Protein AF-A0A126RQ82-F1 (afdb_monomer)

Structure (mmCIF, N/CA/C/O backbone):
data_AF-A0A126RQ82-F1
#
_entry.id   AF-A0A126RQ82-F1
#
loop_
_atom_site.group_PDB
_atom_site.id
_atom_site.type_symbol
_atom_site.label_atom_id
_atom_site.label_alt_id
_atom_site.label_comp_id
_atom_site.label_asym_id
_atom_site.label_entity_id
_atom_site.label_seq_id
_atom_site.pdbx_PDB_ins_code
_atom_site.Cartn_x
_atom_site.Cartn_y
_atom_site.Cartn_z
_atom_site.occupancy
_atom_site.B_iso_or_equiv
_atom_site.auth_seq_id
_atom_site.auth_comp_id
_atom_site.auth_asym_id
_atom_site.auth_atom_id
_atom_site.pdbx_PDB_model_num
ATOM 1 N N . MET A 1 1 ? -5.474 -47.516 30.132 1.00 38.44 1 MET A N 1
ATOM 2 C CA . MET A 1 1 ? -6.119 -46.914 28.945 1.00 38.44 1 MET A CA 1
ATOM 3 C C . MET A 1 1 ? -6.425 -45.468 29.312 1.00 38.44 1 MET A C 1
ATOM 5 O O . MET A 1 1 ? -7.430 -45.207 29.955 1.00 38.44 1 MET A O 1
ATOM 9 N N . THR A 1 2 ? -5.480 -44.558 29.083 1.00 38.69 2 THR A N 1
ATOM 10 C CA . THR A 1 2 ? -5.527 -43.199 29.650 1.00 38.69 2 THR A CA 1
ATOM 11 C C . THR A 1 2 ? -5.882 -42.223 28.537 1.00 38.69 2 THR A C 1
ATOM 13 O O . THR A 1 2 ? -5.150 -42.109 27.557 1.00 38.69 2 THR A O 1
ATOM 16 N N . MET A 1 3 ? -7.046 -41.585 28.661 1.00 35.06 3 MET A N 1
ATOM 17 C CA . MET A 1 3 ? -7.574 -40.617 27.702 1.00 35.06 3 MET A CA 1
ATOM 18 C C . MET A 1 3 ? -6.681 -39.374 27.652 1.00 35.06 3 MET A C 1
ATOM 20 O O . MET A 1 3 ? -6.466 -38.711 28.665 1.00 35.06 3 MET A O 1
ATOM 24 N N . GLN A 1 4 ? -6.164 -39.060 26.465 1.00 42.53 4 GLN A N 1
ATOM 25 C CA . GLN A 1 4 ? -5.379 -37.858 26.211 1.00 42.53 4 GLN A CA 1
ATOM 26 C C . GLN A 1 4 ? -6.341 -36.681 26.015 1.00 42.53 4 GLN A C 1
ATOM 28 O O . GLN A 1 4 ? -7.137 -36.643 25.077 1.00 42.53 4 GLN A O 1
ATOM 33 N N . THR A 1 5 ? -6.310 -35.741 26.954 1.00 47.72 5 THR A N 1
ATOM 34 C CA . THR A 1 5 ? -7.157 -34.550 26.968 1.00 47.72 5 THR A CA 1
ATOM 35 C C . THR A 1 5 ? -6.834 -33.634 25.791 1.00 47.72 5 THR A C 1
ATOM 37 O O . THR A 1 5 ? -5.698 -33.190 25.627 1.00 47.72 5 THR A O 1
ATOM 40 N N . ASN A 1 6 ? -7.866 -33.329 25.005 1.00 42.34 6 ASN A N 1
ATOM 41 C CA . ASN A 1 6 ? -7.864 -32.365 23.912 1.00 42.34 6 ASN A CA 1
ATOM 42 C C . ASN A 1 6 ? -7.488 -30.967 24.439 1.00 42.34 6 ASN A C 1
ATOM 44 O O . ASN A 1 6 ? -8.290 -30.291 25.090 1.00 42.34 6 ASN A O 1
ATOM 48 N N . ALA A 1 7 ? -6.245 -30.549 24.195 1.00 48.56 7 ALA A N 1
ATOM 49 C CA . ALA A 1 7 ? -5.774 -29.217 24.530 1.00 48.56 7 ALA A CA 1
ATOM 50 C C . ALA A 1 7 ? -6.430 -28.204 23.582 1.00 48.56 7 ALA A C 1
ATOM 52 O O . ALA A 1 7 ? -6.081 -28.098 22.406 1.00 48.56 7 ALA A O 1
ATOM 53 N N . LYS A 1 8 ? -7.391 -27.454 24.130 1.00 43.62 8 LYS A N 1
ATOM 54 C CA . LYS A 1 8 ? -7.964 -26.235 23.554 1.00 43.62 8 LYS A CA 1
ATOM 55 C C . LYS A 1 8 ? -6.833 -25.387 22.957 1.00 43.62 8 LYS A C 1
ATOM 57 O O . LYS A 1 8 ? -6.039 -24.813 23.701 1.00 43.62 8 LYS A O 1
ATOM 62 N N . ARG A 1 9 ? -6.760 -25.292 21.625 1.00 39.59 9 ARG A N 1
ATOM 63 C CA . ARG A 1 9 ? -5.926 -24.298 20.934 1.00 39.59 9 ARG A CA 1
ATOM 64 C C . ARG A 1 9 ? -6.518 -22.920 21.226 1.00 39.59 9 ARG A C 1
ATOM 66 O O . ARG A 1 9 ? -7.363 -22.423 20.494 1.00 39.59 9 ARG A O 1
ATOM 73 N N . SER A 1 10 ? -6.130 -22.356 22.364 1.00 40.56 10 SER A N 1
ATOM 74 C CA . SER A 1 10 ? -6.463 -20.992 22.752 1.00 40.56 10 SER A CA 1
ATOM 75 C C . SER A 1 10 ? -5.675 -20.038 21.856 1.00 40.56 10 SER A C 1
ATOM 77 O O . SER A 1 10 ? -4.445 -20.064 21.848 1.00 40.56 10 SER A O 1
ATOM 79 N N . ALA A 1 11 ?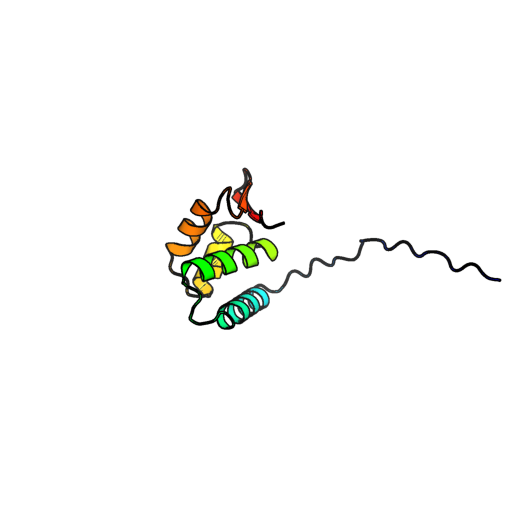 -6.381 -19.206 21.093 1.00 46.09 11 ALA A N 1
ATOM 80 C CA . ALA A 1 11 ? -5.836 -18.182 20.200 1.00 46.09 11 ALA A CA 1
ATOM 81 C C . ALA A 1 11 ? -5.244 -16.975 20.968 1.00 46.09 11 ALA A C 1
ATOM 83 O O . ALA A 1 11 ? -5.421 -15.826 20.577 1.00 46.09 11 ALA A O 1
ATOM 84 N N . ALA A 1 12 ? -4.560 -17.218 22.089 1.00 37.84 12 ALA A N 1
ATOM 85 C CA . ALA A 1 12 ? -4.129 -16.195 23.043 1.00 37.84 12 ALA A CA 1
ATOM 86 C C . ALA A 1 12 ? -2.622 -15.883 22.976 1.00 37.84 12 ALA A C 1
ATOM 88 O O . ALA A 1 12 ? -2.014 -15.490 23.968 1.00 37.84 12 ALA A O 1
ATOM 89 N N . SER A 1 13 ? -1.968 -16.076 21.827 1.00 41.12 13 SER A N 1
ATOM 90 C CA . SER A 1 13 ? -0.533 -15.768 21.689 1.00 41.12 13 SER A CA 1
ATOM 91 C C . SER A 1 13 ? -0.148 -15.174 20.339 1.00 41.12 13 SER A C 1
ATOM 93 O O . SER A 1 13 ? 0.991 -15.325 19.901 1.00 41.12 13 SER A O 1
ATOM 95 N N . ILE A 1 14 ? -1.050 -14.426 19.698 1.00 44.62 14 ILE A N 1
ATOM 96 C CA . ILE A 1 14 ? -0.615 -13.459 18.686 1.00 44.62 14 ILE A CA 1
ATOM 97 C C . ILE A 1 14 ? 0.036 -12.311 19.460 1.00 44.62 14 ILE A C 1
ATOM 99 O O . ILE A 1 14 ? -0.597 -11.320 19.816 1.00 44.62 14 ILE A O 1
ATOM 103 N N . LYS A 1 15 ? 1.324 -12.473 19.787 1.00 43.31 15 LYS A N 1
ATOM 104 C CA . LYS A 1 15 ? 2.182 -11.320 20.041 1.00 43.31 15 LYS A CA 1
ATOM 105 C C . LYS A 1 15 ? 2.076 -10.490 18.773 1.00 43.31 15 LYS A C 1
ATOM 107 O O . LYS A 1 15 ? 2.557 -10.918 17.728 1.00 43.31 15 LYS A O 1
ATOM 112 N N . ILE A 1 16 ? 1.414 -9.341 18.847 1.00 47.94 16 ILE A N 1
ATOM 113 C CA . ILE A 1 16 ? 1.544 -8.31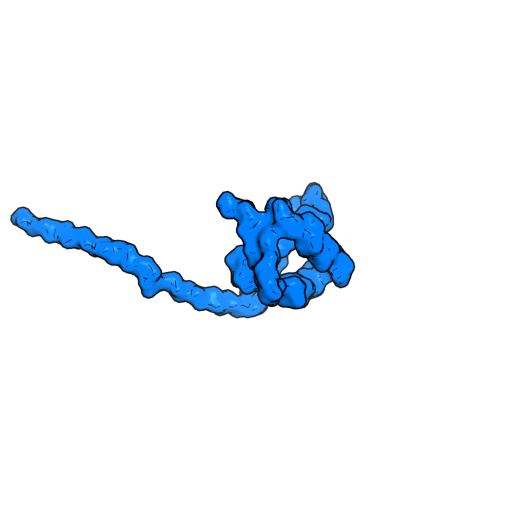5 17.820 1.00 47.94 16 ILE A CA 1
ATOM 114 C C . ILE A 1 16 ? 3.006 -7.890 17.918 1.00 47.94 16 ILE A C 1
ATOM 116 O O . ILE A 1 16 ? 3.367 -7.055 18.747 1.00 47.94 16 ILE A O 1
ATOM 120 N N . ILE A 1 17 ? 3.875 -8.571 17.172 1.00 50.06 17 ILE A N 1
ATOM 121 C CA . ILE A 1 17 ? 5.265 -8.176 17.023 1.00 50.06 17 ILE A CA 1
ATOM 122 C C . ILE A 1 17 ? 5.158 -6.832 16.317 1.00 50.06 17 ILE A C 1
ATOM 124 O O . ILE A 1 17 ? 4.898 -6.782 15.118 1.00 50.06 17 ILE A O 1
ATOM 128 N N . LYS A 1 18 ? 5.250 -5.732 17.070 1.00 53.78 18 LYS A N 1
ATOM 129 C CA . LYS A 1 1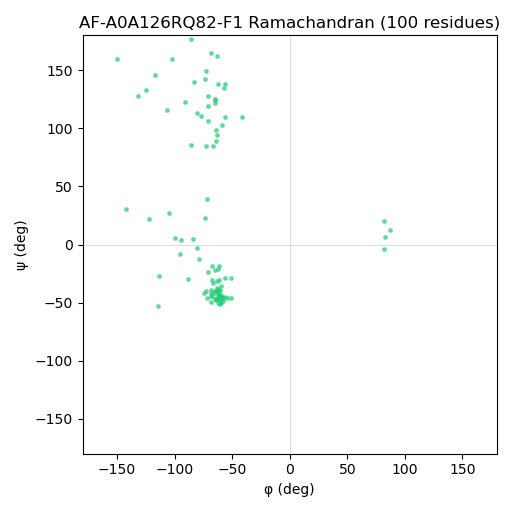8 ? 5.459 -4.420 16.468 1.00 53.78 18 LYS A CA 1
ATOM 130 C C . LYS A 1 18 ? 6.817 -4.521 15.790 1.00 53.78 18 LYS A C 1
ATOM 132 O O . LYS A 1 18 ? 7.839 -4.430 16.464 1.00 53.78 18 LYS A O 1
ATOM 137 N N . ARG A 1 19 ? 6.811 -4.849 14.496 1.00 63.00 19 ARG A N 1
ATOM 138 C CA . ARG A 1 19 ? 8.020 -4.916 13.683 1.00 63.00 19 ARG A CA 1
ATOM 139 C C . ARG A 1 19 ? 8.678 -3.540 13.776 1.00 63.00 19 ARG A C 1
ATOM 141 O O . ARG A 1 19 ? 7.971 -2.528 13.714 1.00 63.00 19 ARG A O 1
ATOM 148 N N . ASP A 1 20 ? 9.989 -3.499 13.994 1.00 73.06 20 ASP A N 1
ATOM 149 C CA . ASP A 1 20 ? 10.692 -2.224 14.041 1.00 73.06 20 ASP A CA 1
ATOM 150 C C . ASP A 1 20 ? 10.440 -1.465 12.718 1.00 73.06 20 ASP A C 1
ATOM 152 O O . ASP A 1 20 ? 10.415 -2.086 11.650 1.00 73.06 20 ASP A O 1
ATOM 156 N N . PRO A 1 21 ? 10.200 -0.14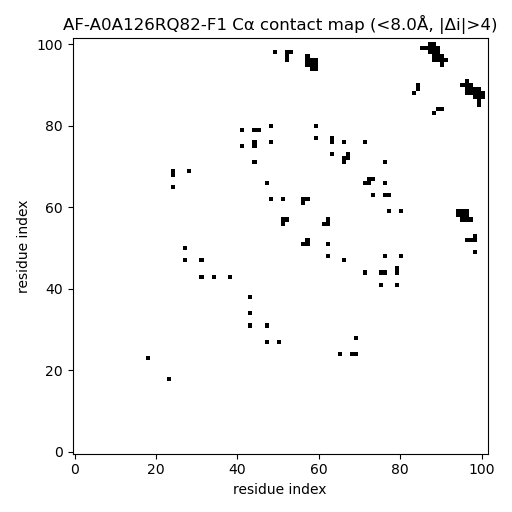2 12.731 1.00 68.88 21 PRO A N 1
ATOM 157 C CA . PRO A 1 21 ? 9.951 0.608 11.502 1.00 68.88 21 PRO A CA 1
ATOM 158 C C . PRO A 1 21 ? 11.075 0.482 10.461 1.00 68.88 21 PRO A C 1
ATOM 160 O O . PRO A 1 21 ? 10.806 0.585 9.262 1.00 68.88 21 PRO A O 1
ATOM 163 N N . SER A 1 22 ? 12.323 0.269 10.892 1.00 74.06 22 SER A N 1
ATOM 164 C CA . SER A 1 22 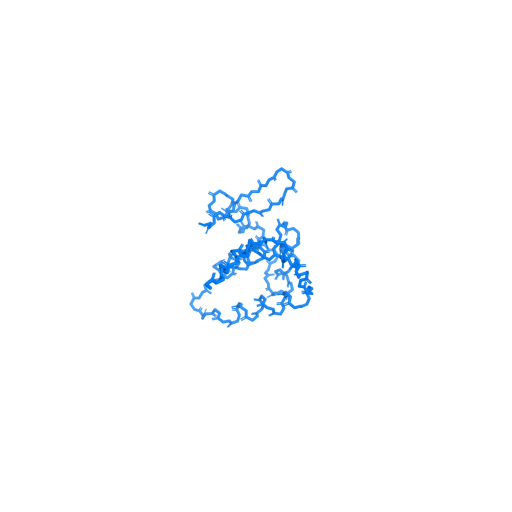? 13.447 0.010 9.989 1.00 74.06 22 SER A CA 1
ATOM 165 C C . SER A 1 22 ? 13.379 -1.391 9.374 1.00 74.06 22 SER A C 1
ATOM 167 O O . SER A 1 22 ? 13.560 -1.514 8.161 1.00 74.06 22 SER A O 1
ATOM 169 N N . ASP A 1 23 ? 12.989 -2.407 10.149 1.00 86.25 23 ASP A N 1
ATOM 170 C CA . ASP A 1 23 ? 12.740 -3.770 9.660 1.00 86.25 23 ASP A CA 1
ATOM 171 C C . ASP A 1 23 ? 11.574 -3.810 8.664 1.00 86.25 23 ASP A C 1
ATOM 173 O O . ASP A 1 23 ? 11.630 -4.511 7.652 1.00 86.25 23 ASP A O 1
ATOM 177 N N . LEU A 1 24 ? 10.516 -3.028 8.913 1.00 88.31 24 LEU A N 1
ATOM 178 C CA . LEU A 1 24 ? 9.396 -2.888 7.983 1.00 88.31 24 LEU A CA 1
ATOM 179 C C . LEU A 1 24 ? 9.868 -2.323 6.640 1.00 88.31 24 LEU A C 1
ATOM 181 O O . LEU A 1 24 ? 9.590 -2.905 5.595 1.00 88.31 24 LEU A O 1
ATOM 185 N N . ILE A 1 25 ? 10.598 -1.209 6.651 1.00 90.56 25 ILE A N 1
ATOM 186 C CA . ILE A 1 25 ? 11.046 -0.555 5.414 1.00 90.56 25 ILE A CA 1
ATOM 187 C C . ILE A 1 25 ? 12.078 -1.406 4.677 1.00 90.56 25 ILE A C 1
ATOM 189 O O . ILE A 1 25 ? 12.012 -1.500 3.452 1.00 90.56 25 ILE A O 1
ATOM 193 N N . GLY A 1 26 ? 12.989 -2.059 5.401 1.00 91.94 26 GLY A N 1
ATOM 194 C CA . GLY A 1 26 ? 13.921 -3.025 4.825 1.00 91.94 26 GLY A CA 1
ATOM 195 C C . GLY A 1 26 ? 13.189 -4.182 4.143 1.00 91.94 26 GLY A C 1
ATOM 196 O O . GLY A 1 26 ? 13.487 -4.502 2.992 1.00 91.94 26 GLY A O 1
ATOM 197 N N . GLY A 1 27 ? 12.173 -4.746 4.803 1.00 92.44 27 GLY A N 1
ATOM 198 C CA . GLY A 1 27 ? 11.331 -5.803 4.241 1.00 92.44 27 GLY A CA 1
ATOM 199 C C . GLY A 1 27 ? 10.564 -5.360 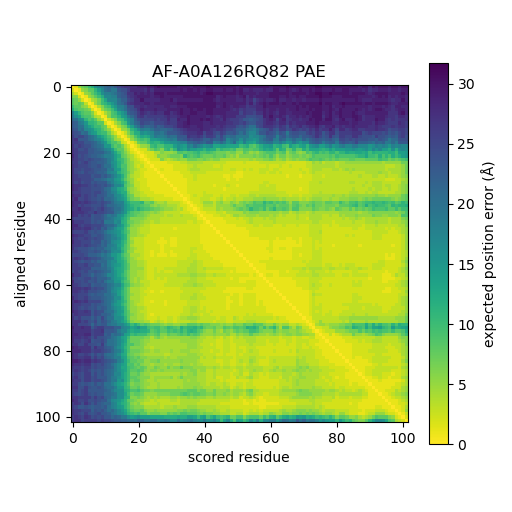2.993 1.00 92.44 27 GLY A C 1
ATOM 200 O O . GLY A 1 27 ? 10.573 -6.063 1.983 1.00 92.44 27 GLY A O 1
ATOM 201 N N . LEU A 1 28 ? 9.959 -4.169 3.022 1.00 93.31 28 LEU A N 1
ATOM 202 C CA . LEU A 1 28 ? 9.235 -3.609 1.877 1.00 93.31 28 LEU A CA 1
ATOM 203 C C . LEU A 1 28 ? 10.165 -3.315 0.696 1.00 93.31 28 LEU A C 1
ATOM 205 O O . LEU A 1 28 ? 9.805 -3.600 -0.444 1.00 93.31 28 LEU A O 1
ATOM 209 N N . ARG A 1 29 ? 11.376 -2.800 0.944 1.00 93.94 29 ARG A N 1
ATOM 210 C CA . ARG A 1 29 ? 12.384 -2.607 -0.108 1.00 93.94 29 ARG A CA 1
ATOM 211 C C . ARG A 1 29 ? 12.788 -3.940 -0.730 1.00 93.94 29 ARG A C 1
ATOM 213 O O . ARG A 1 29 ? 12.689 -4.087 -1.941 1.00 93.94 29 ARG A O 1
ATOM 220 N N . ALA A 1 30 ? 13.141 -4.928 0.091 1.00 92.62 30 ALA A N 1
ATOM 221 C CA . ALA A 1 30 ? 13.516 -6.254 -0.393 1.00 92.62 30 ALA A CA 1
ATOM 222 C C . ALA A 1 30 ? 12.389 -6.926 -1.197 1.00 92.62 30 ALA A C 1
ATOM 224 O O . ALA A 1 30 ? 12.657 -7.620 -2.175 1.00 92.62 30 ALA A O 1
ATOM 225 N N . MET A 1 31 ? 11.127 -6.715 -0.813 1.00 94.38 31 MET A N 1
ATOM 226 C CA . MET A 1 31 ? 9.968 -7.164 -1.587 1.00 94.38 31 MET A CA 1
ATOM 227 C C . MET A 1 31 ? 9.899 -6.467 -2.953 1.00 94.38 31 MET A C 1
ATOM 229 O O . MET A 1 31 ? 9.728 -7.139 -3.966 1.00 94.38 31 MET A O 1
ATOM 233 N N . LEU A 1 32 ? 10.052 -5.141 -2.997 1.00 91.88 32 LEU A N 1
ATOM 234 C CA . LEU A 1 32 ? 10.004 -4.364 -4.239 1.00 91.88 32 LEU A CA 1
ATOM 235 C C . LEU A 1 32 ? 11.167 -4.668 -5.188 1.00 91.88 32 LEU A C 1
ATOM 237 O O . LEU A 1 32 ? 10.970 -4.626 -6.402 1.00 91.88 32 LEU A O 1
ATOM 241 N N . ASP A 1 33 ? 12.350 -4.974 -4.657 1.00 90.81 33 ASP A N 1
ATOM 242 C CA . ASP A 1 33 ? 13.544 -5.319 -5.438 1.00 90.81 33 ASP A CA 1
ATOM 243 C C . ASP A 1 33 ? 13.430 -6.701 -6.099 1.00 90.81 33 ASP A C 1
ATOM 245 O O . ASP A 1 33 ? 14.066 -6.957 -7.117 1.00 90.81 33 ASP A O 1
ATOM 249 N N . ARG A 1 34 ? 12.587 -7.588 -5.552 1.00 93.25 34 ARG A N 1
ATOM 250 C CA . ARG A 1 34 ? 12.269 -8.896 -6.153 1.00 93.25 34 ARG A CA 1
ATOM 251 C C . ARG A 1 34 ? 11.259 -8.808 -7.294 1.00 93.25 34 ARG A C 1
ATOM 253 O O . ARG A 1 34 ? 11.062 -9.800 -7.990 1.00 93.25 34 ARG A O 1
ATOM 260 N N . LEU A 1 35 ? 10.595 -7.665 -7.468 1.00 90.38 35 LEU A N 1
ATOM 261 C CA . LEU A 1 35 ? 9.688 -7.459 -8.591 1.00 90.38 35 LEU A CA 1
ATOM 262 C C . LEU A 1 35 ? 10.513 -7.333 -9.873 1.00 90.38 35 LEU A C 1
ATOM 264 O O . LEU A 1 35 ? 11.440 -6.524 -9.939 1.00 90.38 35 LEU A O 1
ATOM 268 N N . GLY A 1 36 ? 10.167 -8.134 -10.880 1.00 84.06 36 GLY A N 1
ATOM 269 C CA . GLY A 1 36 ? 10.838 -8.109 -12.173 1.00 84.06 36 GLY A CA 1
ATOM 270 C C . GLY A 1 36 ? 10.675 -6.768 -12.901 1.00 84.06 36 GLY A C 1
ATOM 271 O O . GLY A 1 36 ? 9.798 -5.962 -12.560 1.00 84.06 36 GLY A O 1
ATOM 272 N N . PRO A 1 37 ? 11.522 -6.497 -13.908 1.00 83.00 37 PRO A N 1
ATOM 273 C CA . PRO A 1 37 ? 11.490 -5.248 -14.670 1.00 83.00 37 PRO A CA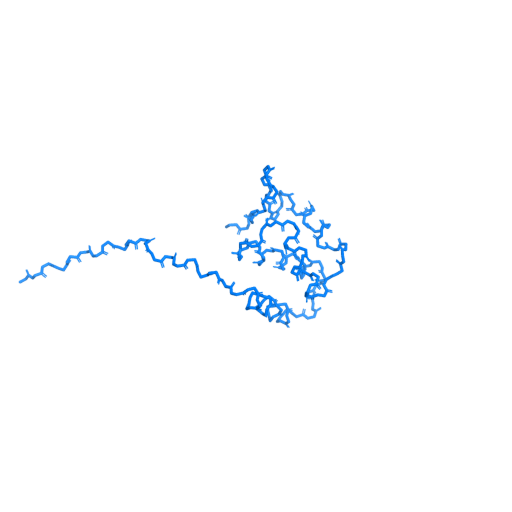 1
ATOM 274 C C . PRO A 1 37 ? 10.173 -5.036 -15.434 1.00 83.00 37 PRO A C 1
ATOM 276 O O . PRO A 1 37 ? 9.843 -3.897 -15.759 1.00 83.00 37 PRO A O 1
ATOM 279 N N . GLU A 1 38 ? 9.408 -6.100 -15.694 1.00 87.81 38 GLU A N 1
ATOM 280 C CA . GLU A 1 38 ? 8.077 -6.039 -16.304 1.00 87.81 38 GLU A CA 1
ATOM 281 C C . GLU A 1 38 ? 7.004 -5.391 -15.413 1.00 87.81 38 GLU A C 1
ATOM 283 O O . GLU A 1 38 ? 5.975 -4.943 -15.924 1.00 87.81 38 GLU A O 1
ATOM 288 N N . VAL A 1 39 ? 7.226 -5.295 -14.096 1.00 88.25 39 VAL A N 1
ATOM 289 C CA . VAL A 1 39 ? 6.251 -4.686 -13.185 1.00 88.25 39 VAL A CA 1
ATOM 290 C C . VAL A 1 39 ? 6.325 -3.167 -13.301 1.00 88.25 39 VAL A C 1
ATOM 292 O O . VAL A 1 39 ? 7.293 -2.520 -12.882 1.00 88.25 39 VAL A O 1
ATOM 295 N N . ASN A 1 40 ? 5.274 -2.572 -13.862 1.00 88.88 40 ASN A N 1
ATOM 296 C CA . ASN A 1 40 ? 5.221 -1.131 -14.063 1.00 88.88 40 ASN A CA 1
ATOM 297 C C . ASN A 1 40 ? 5.115 -0.372 -12.722 1.00 88.88 40 ASN A C 1
ATOM 299 O O . ASN A 1 40 ? 4.787 -0.919 -11.669 1.00 88.88 40 ASN A O 1
ATOM 303 N N . LYS A 1 41 ? 5.381 0.937 -12.754 1.00 85.69 41 LYS A N 1
ATOM 304 C CA . LYS A 1 41 ? 5.425 1.774 -11.542 1.00 85.69 41 LYS A CA 1
ATOM 305 C C . LYS A 1 41 ? 4.097 1.828 -10.777 1.00 85.69 41 LYS A C 1
ATOM 307 O O . LYS A 1 41 ? 4.129 2.004 -9.561 1.00 85.69 41 LYS A O 1
ATOM 312 N N . HIS A 1 42 ? 2.958 1.705 -11.461 1.00 87.69 42 HIS A N 1
ATOM 313 C CA . HIS A 1 42 ? 1.645 1.711 -10.815 1.00 87.69 42 HIS A CA 1
ATOM 314 C C . HIS A 1 42 ? 1.424 0.418 -10.040 1.00 87.69 42 HIS A C 1
ATOM 316 O O . HIS A 1 42 ? 1.075 0.475 -8.866 1.00 87.69 42 HIS A O 1
ATOM 322 N N . ASP A 1 43 ? 1.735 -0.719 -10.656 1.00 88.62 43 ASP A N 1
ATOM 323 C CA . ASP A 1 43 ? 1.599 -2.025 -10.017 1.00 88.62 43 ASP A CA 1
ATOM 324 C C . ASP A 1 43 ? 2.539 -2.134 -8.810 1.00 88.62 43 ASP A C 1
ATOM 326 O O . ASP A 1 43 ? 2.133 -2.583 -7.740 1.00 88.62 43 ASP A O 1
ATOM 330 N N . ARG A 1 44 ? 3.775 -1.620 -8.921 1.00 90.75 44 ARG A N 1
ATOM 331 C CA . ARG A 1 44 ? 4.704 -1.541 -7.776 1.00 90.75 44 ARG A CA 1
ATOM 332 C C . ARG A 1 44 ? 4.142 -0.689 -6.635 1.00 90.75 44 ARG A C 1
ATOM 334 O O . ARG A 1 44 ? 4.327 -1.042 -5.472 1.00 90.75 44 ARG A O 1
ATOM 341 N N . ALA A 1 45 ? 3.468 0.420 -6.948 1.00 90.69 45 ALA A N 1
ATOM 342 C CA . ALA A 1 45 ? 2.842 1.273 -5.939 1.00 90.69 45 ALA A CA 1
ATOM 343 C C . ALA A 1 45 ? 1.648 0.578 -5.270 1.00 90.69 45 ALA A C 1
ATOM 345 O O . ALA A 1 45 ? 1.525 0.640 -4.049 1.00 90.69 45 ALA A O 1
ATOM 346 N N . ASP A 1 46 ? 0.811 -0.125 -6.032 1.00 91.06 46 ASP A N 1
ATOM 347 C CA . ASP A 1 46 ? -0.327 -0.865 -5.481 1.00 91.06 46 ASP A CA 1
ATOM 348 C C . ASP A 1 46 ? 0.132 -2.026 -4.592 1.00 91.06 46 ASP A C 1
ATOM 350 O O . ASP A 1 46 ? -0.401 -2.208 -3.497 1.00 91.06 46 ASP A O 1
ATOM 354 N N . ILE A 1 47 ? 1.167 -2.763 -5.011 1.00 92.12 47 ILE A N 1
ATOM 355 C CA . ILE A 1 47 ? 1.805 -3.813 -4.203 1.00 92.12 47 ILE A CA 1
ATOM 356 C C . ILE A 1 47 ? 2.341 -3.226 -2.892 1.00 92.12 47 ILE A C 1
ATOM 358 O O . ILE A 1 47 ? 2.102 -3.790 -1.824 1.00 92.12 47 ILE A O 1
ATOM 362 N N . LEU A 1 48 ? 3.023 -2.076 -2.950 1.00 93.50 48 LEU A N 1
ATOM 363 C CA . LEU A 1 48 ? 3.509 -1.392 -1.753 1.00 93.50 48 LEU A CA 1
ATOM 364 C C . LEU A 1 48 ? 2.358 -0.987 -0.823 1.00 93.50 48 LEU A C 1
ATOM 366 O O . LEU A 1 48 ? 2.434 -1.237 0.377 1.00 93.50 48 LEU A O 1
ATOM 370 N N . ILE A 1 49 ? 1.300 -0.370 -1.354 1.00 92.81 49 ILE A N 1
ATOM 371 C CA . ILE A 1 49 ? 0.143 0.072 -0.564 1.00 92.81 49 ILE A CA 1
ATOM 372 C C . ILE A 1 49 ? -0.511 -1.124 0.133 1.00 92.81 49 ILE A C 1
ATOM 374 O O . ILE A 1 49 ? -0.763 -1.062 1.336 1.00 92.81 49 ILE A O 1
ATOM 378 N N . LYS A 1 50 ? -0.726 -2.230 -0.588 1.00 92.38 50 LYS A N 1
ATOM 379 C CA . LYS A 1 50 ? -1.286 -3.462 -0.018 1.00 92.38 50 LYS A CA 1
ATOM 380 C C . LYS A 1 50 ? -0.409 -4.030 1.091 1.00 92.38 50 LYS A C 1
ATOM 382 O O . LYS A 1 50 ? -0.917 -4.340 2.165 1.00 92.38 50 LYS A O 1
ATOM 387 N N . ALA A 1 51 ? 0.902 -4.107 0.868 1.00 92.62 51 ALA A N 1
ATOM 388 C CA . ALA A 1 51 ? 1.837 -4.583 1.882 1.00 92.62 51 ALA A CA 1
ATOM 389 C C . ALA A 1 51 ? 1.835 -3.682 3.128 1.00 92.62 51 ALA A C 1
ATOM 391 O O . ALA A 1 51 ? 1.777 -4.185 4.245 1.00 92.62 51 ALA A O 1
ATOM 392 N N . CYS A 1 52 ? 1.812 -2.357 2.954 1.00 92.69 52 CYS A N 1
ATOM 393 C CA . CYS A 1 52 ? 1.675 -1.415 4.064 1.00 92.69 52 CYS A CA 1
ATOM 394 C C . CYS A 1 52 ? 0.386 -1.663 4.860 1.00 92.69 52 CYS A C 1
ATOM 396 O O . CYS A 1 52 ? 0.449 -1.778 6.082 1.00 92.69 52 CYS A O 1
ATOM 398 N N . ILE A 1 53 ? -0.762 -1.795 4.187 1.00 91.94 53 ILE A N 1
ATOM 399 C CA . ILE A 1 53 ? -2.052 -2.051 4.844 1.00 91.94 53 ILE A CA 1
ATOM 400 C C . ILE A 1 53 ? -2.025 -3.388 5.602 1.00 91.94 53 ILE A C 1
ATOM 402 O O . ILE A 1 53 ? -2.452 -3.431 6.756 1.00 91.94 53 ILE A O 1
ATOM 406 N N . GLY A 1 54 ? -1.481 -4.451 4.998 1.00 89.50 54 GLY A N 1
ATOM 407 C CA . GLY A 1 54 ? -1.345 -5.773 5.623 1.00 89.50 54 GLY A CA 1
ATOM 408 C C . GLY A 1 54 ? -0.426 -5.788 6.851 1.00 89.50 54 GLY A C 1
ATOM 409 O O . GLY A 1 54 ? -0.680 -6.516 7.806 1.00 89.50 54 GLY A O 1
ATOM 410 N N . GLU A 1 55 ? 0.591 -4.927 6.872 1.00 88.19 55 GLU A N 1
ATOM 411 C CA . GLU A 1 55 ? 1.487 -4.713 8.021 1.00 88.19 55 GLU A CA 1
ATOM 412 C C . GLU A 1 55 ? 0.909 -3.711 9.050 1.00 88.19 55 GLU A C 1
ATOM 414 O O . GLU A 1 55 ? 1.569 -3.351 10.026 1.00 88.19 55 GLU A O 1
ATOM 419 N N . GLY A 1 56 ? -0.326 -3.235 8.851 1.00 89.06 56 GLY A N 1
ATOM 420 C CA . GLY A 1 56 ? -1.010 -2.300 9.750 1.00 89.06 56 GLY A CA 1
ATOM 421 C C . GLY A 1 56 ? -0.641 -0.825 9.552 1.00 89.06 56 GLY A C 1
ATOM 422 O O . GLY A 1 56 ? -1.097 0.032 10.309 1.00 89.06 56 GLY A O 1
ATOM 423 N N . VAL A 1 57 ? 0.147 -0.493 8.528 1.00 92.69 57 VAL A N 1
ATOM 424 C CA . VAL A 1 57 ? 0.375 0.885 8.078 1.00 92.69 57 VAL A CA 1
ATOM 425 C C . VAL A 1 57 ? -0.728 1.271 7.105 1.00 92.69 57 VAL A C 1
ATOM 427 O O . VAL A 1 57 ? -0.610 1.156 5.890 1.00 92.69 57 VAL A O 1
ATOM 430 N N . ASN A 1 58 ? -1.832 1.729 7.677 1.00 93.38 58 ASN A N 1
ATOM 431 C CA . ASN A 1 58 ? -3.112 1.821 6.993 1.00 93.38 58 ASN A CA 1
ATOM 432 C C . ASN A 1 58 ? -3.697 3.237 6.976 1.00 93.38 58 ASN A C 1
ATOM 434 O O . ASN A 1 58 ? -4.894 3.397 6.797 1.00 93.38 58 ASN A O 1
ATOM 438 N N . THR A 1 59 ? -2.883 4.276 7.145 1.00 93.75 59 THR A N 1
ATOM 439 C CA . THR A 1 59 ? -3.315 5.668 6.954 1.00 93.75 59 THR A CA 1
ATOM 440 C C . THR A 1 59 ? -2.527 6.305 5.820 1.00 93.75 59 THR A C 1
ATOM 442 O O . THR A 1 59 ? -1.344 6.010 5.636 1.00 93.75 59 THR A O 1
ATOM 445 N N . ALA A 1 60 ? -3.163 7.205 5.065 1.00 91.62 60 ALA A N 1
ATOM 446 C CA . ALA A 1 60 ? -2.551 7.811 3.880 1.00 91.62 60 ALA A CA 1
ATOM 447 C C . ALA A 1 60 ? -1.194 8.462 4.191 1.00 91.62 60 ALA A C 1
ATOM 449 O O . ALA A 1 60 ? -0.219 8.200 3.492 1.00 91.62 60 ALA A O 1
ATOM 450 N N . SER A 1 61 ? -1.104 9.242 5.273 1.00 91.44 61 SER A N 1
ATOM 451 C CA . SER A 1 61 ? 0.134 9.925 5.671 1.00 91.44 61 SER A CA 1
ATOM 452 C C . SER A 1 61 ? 1.271 8.953 5.986 1.00 91.44 61 SER A C 1
ATOM 454 O O . SER A 1 61 ? 2.412 9.195 5.605 1.00 91.44 61 SER A O 1
ATOM 456 N N . ARG A 1 62 ? 0.970 7.829 6.647 1.00 92.19 62 ARG A N 1
ATOM 457 C CA . ARG A 1 62 ? 1.976 6.823 7.016 1.00 92.19 62 ARG A CA 1
ATOM 458 C C . ARG A 1 62 ? 2.429 6.005 5.811 1.00 92.19 62 ARG A C 1
ATOM 460 O O . ARG A 1 62 ? 3.622 5.767 5.646 1.00 92.19 62 ARG A O 1
ATOM 467 N N . ILE A 1 63 ? 1.489 5.614 4.952 1.00 93.06 63 ILE A N 1
ATOM 468 C CA . ILE A 1 63 ? 1.785 4.927 3.688 1.00 93.06 63 ILE A CA 1
ATOM 469 C C . ILE A 1 63 ? 2.668 5.820 2.812 1.00 93.06 63 ILE A C 1
ATOM 471 O O . ILE A 1 63 ? 3.661 5.364 2.248 1.00 93.06 63 ILE A O 1
ATOM 475 N N . PHE A 1 64 ? 2.337 7.106 2.744 1.00 91.81 64 PHE A N 1
ATOM 476 C CA . PHE A 1 64 ? 3.095 8.099 2.006 1.00 91.81 64 PHE A CA 1
ATOM 477 C C . PHE A 1 64 ? 4.524 8.278 2.532 1.00 91.81 64 PHE A C 1
ATOM 479 O O . PHE A 1 64 ? 5.469 8.247 1.746 1.00 91.81 64 PHE A O 1
ATOM 486 N N . GLU A 1 65 ? 4.693 8.410 3.850 1.00 91.25 65 GLU A N 1
ATOM 487 C CA . GLU A 1 65 ? 6.006 8.515 4.499 1.00 91.25 65 GLU A CA 1
ATOM 488 C C . GLU A 1 65 ? 6.904 7.318 4.142 1.00 91.25 65 GLU A C 1
ATOM 490 O O . GLU A 1 65 ? 8.067 7.486 3.769 1.00 91.25 65 GLU A O 1
ATOM 495 N N . ILE A 1 66 ? 6.353 6.102 4.192 1.00 92.12 66 ILE A N 1
ATOM 496 C CA . ILE A 1 66 ? 7.069 4.882 3.805 1.00 92.12 66 ILE A CA 1
ATOM 497 C C . ILE A 1 66 ? 7.417 4.902 2.318 1.00 92.12 66 ILE A C 1
ATOM 499 O O . ILE A 1 66 ? 8.562 4.636 1.949 1.00 92.12 66 ILE A O 1
ATOM 503 N N . ALA A 1 67 ? 6.461 5.242 1.457 1.00 91.50 67 ALA A N 1
ATOM 504 C CA . ALA A 1 67 ? 6.683 5.247 0.021 1.00 91.50 67 ALA A CA 1
ATOM 505 C C . ALA A 1 67 ? 7.750 6.269 -0.405 1.00 91.50 67 ALA A C 1
ATOM 507 O O . ALA A 1 67 ? 8.589 5.957 -1.251 1.00 91.50 67 ALA A O 1
ATOM 508 N N . ALA A 1 68 ? 7.790 7.442 0.233 1.00 91.31 68 ALA A N 1
ATOM 509 C CA . ALA A 1 68 ? 8.838 8.436 0.017 1.00 91.31 68 ALA A CA 1
ATOM 510 C C . ALA A 1 68 ? 10.228 7.886 0.387 1.00 91.31 68 ALA A C 1
ATOM 512 O O . ALA A 1 68 ? 11.176 8.017 -0.387 1.00 91.31 68 ALA A O 1
ATOM 513 N N . ARG A 1 69 ? 10.350 7.178 1.520 1.00 91.44 69 ARG A N 1
ATOM 514 C CA . ARG A 1 69 ? 11.604 6.512 1.939 1.00 91.44 69 ARG A CA 1
ATOM 515 C C . ARG A 1 69 ? 12.034 5.382 0.993 1.00 91.44 69 ARG A C 1
ATOM 517 O O . ARG A 1 69 ? 13.211 5.018 0.949 1.00 91.44 69 ARG A O 1
ATOM 524 N N . LEU A 1 70 ? 11.095 4.837 0.223 1.00 90.50 70 LEU A N 1
ATOM 525 C CA . LEU A 1 70 ? 11.328 3.820 -0.804 1.00 90.50 70 LEU A CA 1
ATOM 526 C C . LEU A 1 70 ? 11.520 4.408 -2.213 1.00 90.50 70 LEU A C 1
ATOM 528 O O . LEU A 1 70 ? 11.706 3.649 -3.158 1.00 90.50 70 LEU A O 1
ATOM 532 N N . GLY A 1 71 ? 11.531 5.737 -2.357 1.00 89.25 71 GLY A N 1
ATOM 533 C CA . GLY A 1 71 ? 11.836 6.420 -3.617 1.00 89.25 71 GLY A CA 1
ATOM 534 C C . GLY A 1 71 ? 10.638 6.639 -4.546 1.00 89.25 71 GLY A C 1
ATOM 535 O O . GLY A 1 71 ? 10.830 7.007 -5.706 1.00 89.25 71 GLY A O 1
ATOM 536 N N . PHE A 1 72 ? 9.403 6.443 -4.075 1.00 88.31 72 PHE A N 1
ATOM 537 C CA . PHE A 1 72 ? 8.215 6.800 -4.854 1.00 88.31 72 PHE A CA 1
ATOM 538 C C . PHE A 1 72 ? 8.019 8.318 -4.881 1.00 88.31 72 PHE A C 1
ATOM 540 O O . PHE A 1 72 ? 8.236 9.011 -3.887 1.00 88.31 72 PHE A O 1
ATOM 547 N N . SER A 1 73 ? 7.577 8.848 -6.026 1.00 80.25 73 SER A N 1
ATOM 548 C CA . SER A 1 73 ? 7.320 10.281 -6.163 1.00 80.25 73 SER A CA 1
ATOM 549 C C . SER A 1 73 ? 6.057 10.715 -5.413 1.00 80.25 73 SER A C 1
ATOM 551 O O . SER A 1 73 ? 5.077 9.971 -5.324 1.00 80.25 73 SER A O 1
ATOM 553 N N . HIS A 1 74 ? 6.068 11.964 -4.931 1.00 70.56 74 HIS A N 1
ATOM 554 C CA . HIS A 1 74 ? 5.029 12.569 -4.084 1.00 70.56 74 HIS A CA 1
ATOM 555 C C . HIS A 1 74 ? 3.589 12.436 -4.630 1.00 70.56 74 HIS A C 1
ATOM 557 O O . HIS A 1 74 ? 2.637 12.405 -3.858 1.00 70.56 74 HIS A O 1
ATOM 563 N N . GLY A 1 75 ? 3.403 12.362 -5.951 1.00 77.50 75 GLY A N 1
ATOM 564 C CA . GLY A 1 75 ? 2.070 12.298 -6.560 1.00 77.50 75 GLY A CA 1
ATOM 565 C C . GLY A 1 75 ? 1.504 10.886 -6.727 1.00 77.50 75 GLY A C 1
ATOM 566 O O . GLY A 1 75 ? 0.290 10.712 -6.687 1.00 77.50 75 GLY A O 1
ATOM 567 N N . HIS A 1 76 ? 2.351 9.868 -6.903 1.00 78.50 76 HIS A N 1
ATOM 568 C CA . HIS A 1 76 ? 1.880 8.551 -7.352 1.00 78.50 76 HIS A CA 1
ATOM 569 C C . HIS A 1 76 ? 1.032 7.844 -6.298 1.00 78.50 76 HIS A C 1
ATOM 571 O O . HIS A 1 76 ? -0.068 7.382 -6.588 1.00 78.50 76 HIS A O 1
ATOM 577 N N . VAL A 1 77 ? 1.532 7.777 -5.068 1.00 85.62 77 VAL A N 1
ATOM 578 C CA . VAL A 1 77 ? 0.917 6.987 -3.995 1.00 85.62 77 VAL A CA 1
ATOM 579 C C . VAL A 1 77 ? -0.440 7.560 -3.562 1.00 85.62 77 VAL A C 1
ATOM 581 O O . VAL A 1 77 ? -1.386 6.779 -3.480 1.00 85.62 77 VAL A O 1
ATOM 584 N N . PRO A 1 78 ? -0.615 8.886 -3.373 1.00 86.56 78 PRO A N 1
ATOM 585 C CA . PRO A 1 78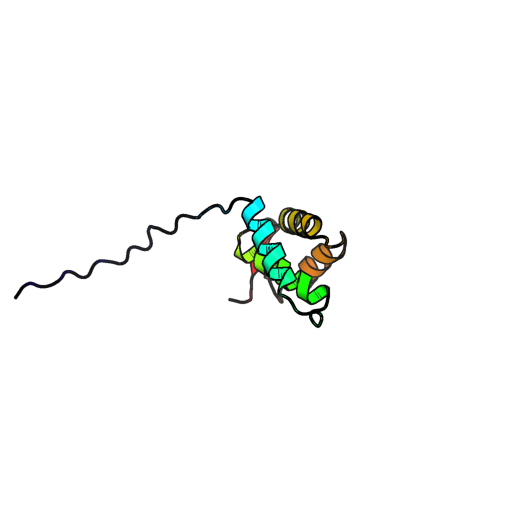 ? -1.930 9.455 -3.069 1.00 86.56 78 PRO A CA 1
ATOM 586 C C . PRO A 1 78 ? -2.961 9.248 -4.187 1.00 86.56 78 PRO A C 1
ATOM 588 O O . PRO A 1 78 ? -4.123 8.957 -3.905 1.00 86.56 78 PRO A O 1
ATOM 591 N N . ILE A 1 79 ? -2.546 9.364 -5.455 1.00 89.62 79 ILE A N 1
ATOM 592 C CA . ILE A 1 79 ? -3.435 9.132 -6.603 1.00 89.62 79 ILE A CA 1
ATOM 593 C C . ILE A 1 79 ? -3.877 7.669 -6.641 1.00 89.62 79 ILE A C 1
ATOM 595 O O . ILE A 1 79 ? -5.073 7.404 -6.772 1.00 89.62 79 ILE A O 1
ATOM 599 N N . ARG A 1 80 ? -2.940 6.722 -6.480 1.00 91.38 80 ARG A N 1
ATOM 600 C CA . ARG A 1 80 ? -3.274 5.293 -6.410 1.00 91.38 80 ARG A CA 1
ATOM 601 C C . ARG A 1 80 ? -4.213 5.011 -5.247 1.00 91.38 80 ARG A C 1
ATOM 603 O O . ARG A 1 80 ? -5.276 4.454 -5.493 1.00 91.38 80 ARG A O 1
ATOM 610 N N . LEU A 1 81 ? -3.892 5.490 -4.039 1.00 88.94 81 LEU A N 1
ATOM 611 C CA . LEU A 1 81 ? -4.738 5.361 -2.845 1.00 88.94 81 LEU A CA 1
ATOM 612 C C . LEU A 1 81 ? -6.172 5.821 -3.100 1.00 88.94 81 LEU A C 1
ATOM 614 O O . LEU A 1 81 ? -7.103 5.105 -2.755 1.00 88.94 81 LEU A O 1
ATOM 618 N N . LYS A 1 82 ? -6.370 6.975 -3.741 1.00 90.25 82 LYS A N 1
ATOM 619 C CA . LYS A 1 82 ? -7.715 7.467 -4.056 1.00 90.25 82 LYS A CA 1
ATOM 620 C C . LYS A 1 82 ? -8.421 6.601 -5.104 1.00 90.25 82 LYS A C 1
ATOM 622 O O . LYS A 1 82 ? -9.593 6.285 -4.931 1.00 90.25 82 LYS A O 1
ATOM 627 N N . HIS A 1 83 ? -7.725 6.217 -6.174 1.00 91.62 83 HIS A N 1
ATOM 628 C CA . HIS A 1 83 ? -8.303 5.406 -7.249 1.00 91.62 83 HIS A CA 1
ATOM 629 C C . HIS A 1 83 ? -8.652 3.977 -6.824 1.00 91.62 83 HIS A C 1
ATOM 631 O O . HIS A 1 83 ? -9.592 3.408 -7.364 1.00 91.62 83 HIS A O 1
ATOM 637 N N . GLY A 1 84 ? -7.929 3.392 -5.868 1.00 88.75 84 GLY A N 1
ATOM 638 C CA . GLY A 1 84 ? -8.208 2.032 -5.404 1.00 88.75 84 GLY A CA 1
ATOM 639 C C . GLY A 1 84 ? -9.359 1.917 -4.401 1.00 88.75 84 GLY A C 1
ATOM 640 O O . GLY A 1 84 ? -9.699 0.796 -4.020 1.00 88.75 84 GLY A O 1
ATOM 641 N N . ILE A 1 85 ? -9.978 3.026 -3.969 1.00 93.00 85 ILE A N 1
ATOM 642 C CA . ILE A 1 85 ? -11.122 2.980 -3.045 1.00 93.00 85 ILE A CA 1
ATOM 643 C C . ILE A 1 85 ? -12.306 2.285 -3.728 1.00 93.00 85 ILE A C 1
ATOM 645 O O . ILE A 1 85 ? -12.736 2.687 -4.805 1.00 93.00 85 ILE A O 1
ATOM 649 N N . GLY A 1 86 ? -12.837 1.241 -3.090 1.00 90.00 86 GLY A N 1
ATOM 650 C CA . GLY A 1 86 ? -13.933 0.419 -3.611 1.00 90.00 86 GLY A CA 1
ATOM 651 C C . GLY A 1 86 ? -13.505 -0.659 -4.613 1.00 90.00 86 GLY A C 1
ATOM 652 O O . GLY A 1 86 ? -14.342 -1.457 -5.018 1.00 90.00 86 GLY A O 1
ATOM 653 N N . ILE A 1 87 ? -12.220 -0.710 -4.986 1.00 91.38 87 ILE A N 1
ATOM 654 C CA . ILE A 1 87 ? -11.661 -1.720 -5.902 1.00 91.38 87 ILE A CA 1
ATOM 655 C C . ILE A 1 87 ? -10.661 -2.610 -5.162 1.00 91.38 87 ILE A C 1
ATOM 657 O O . ILE A 1 87 ? -10.753 -3.833 -5.193 1.00 91.38 87 ILE A O 1
ATOM 661 N N . HIS A 1 88 ? -9.692 -1.988 -4.493 1.00 89.50 88 HIS A N 1
ATOM 662 C CA . HIS A 1 88 ? -8.599 -2.662 -3.796 1.00 89.50 88 HIS A CA 1
ATOM 663 C C . HIS A 1 88 ? -8.674 -2.482 -2.284 1.00 89.50 88 HIS A C 1
ATOM 665 O O . HIS A 1 88 ? -8.201 -3.339 -1.550 1.00 89.50 88 HIS A O 1
ATOM 671 N N . TRP A 1 89 ? -9.273 -1.395 -1.803 1.00 93.44 89 TRP A N 1
ATOM 672 C CA . TRP A 1 89 ? -9.434 -1.142 -0.375 1.00 93.44 89 TRP A CA 1
ATOM 673 C C . TRP A 1 89 ? -10.691 -0.332 -0.081 1.00 93.44 89 TRP A C 1
ATOM 675 O O . TRP A 1 89 ? -11.224 0.376 -0.934 1.00 93.44 89 TRP A O 1
ATOM 685 N N . THR A 1 90 ? -11.150 -0.403 1.161 1.00 94.19 90 THR A N 1
ATOM 686 C CA . THR A 1 90 ? -12.097 0.562 1.732 1.00 94.19 90 THR A CA 1
ATOM 687 C C . THR A 1 90 ? -11.356 1.537 2.628 1.00 94.19 90 THR A C 1
ATOM 689 O O . THR A 1 90 ? -10.248 1.254 3.077 1.00 94.19 90 THR A O 1
ATOM 692 N N . VAL A 1 91 ? -11.962 2.693 2.879 1.00 94.75 91 VAL A N 1
ATOM 693 C CA . VAL A 1 91 ? -11.493 3.661 3.870 1.00 94.75 91 VAL A CA 1
ATOM 694 C C . VAL A 1 91 ? -12.643 3.941 4.827 1.00 94.75 91 VAL A C 1
ATOM 696 O O . VAL A 1 91 ? -13.781 4.111 4.389 1.00 94.75 91 VAL A O 1
ATOM 699 N N . ASP A 1 92 ? -12.374 3.921 6.128 1.00 92.75 92 ASP A N 1
ATOM 700 C CA . ASP A 1 92 ? -13.380 4.264 7.130 1.00 92.75 92 ASP A CA 1
ATOM 701 C C . ASP A 1 92 ? -13.445 5.778 7.400 1.00 92.75 92 ASP A C 1
ATOM 703 O O . ASP A 1 92 ? -12.678 6.574 6.853 1.00 92.75 92 ASP A O 1
ATOM 707 N N . ALA A 1 93 ? -14.381 6.187 8.261 1.00 91.44 93 ALA A N 1
ATOM 708 C CA . ALA A 1 93 ? -14.606 7.593 8.593 1.00 91.44 93 ALA A CA 1
ATOM 709 C C . ALA A 1 93 ? -13.393 8.281 9.250 1.00 91.44 93 ALA A C 1
ATOM 711 O O . ALA A 1 93 ? -13.330 9.508 9.257 1.00 91.44 93 ALA A O 1
ATOM 712 N N . VAL A 1 94 ? -12.437 7.515 9.790 1.00 90.12 94 VAL A N 1
ATOM 713 C CA . VAL A 1 94 ? -11.216 8.045 10.416 1.00 90.12 94 VAL A CA 1
ATOM 714 C C . VAL A 1 94 ? -10.001 7.987 9.483 1.00 90.12 94 VAL A C 1
ATOM 716 O O . VAL A 1 94 ? -8.895 8.340 9.889 1.00 90.12 94 VAL A O 1
ATOM 719 N N . GLY A 1 95 ? -10.190 7.594 8.219 1.00 90.44 95 GLY A N 1
ATOM 720 C CA . GLY A 1 95 ? -9.129 7.574 7.211 1.00 90.44 95 GLY A CA 1
ATOM 721 C C . GLY A 1 95 ? -8.237 6.334 7.269 1.00 90.44 95 GLY A C 1
ATOM 722 O O . GLY A 1 95 ? -7.109 6.374 6.764 1.00 90.44 95 GLY A O 1
ATOM 723 N N . VAL A 1 96 ? -8.717 5.249 7.884 1.00 93.69 96 VAL A N 1
ATOM 724 C CA . VAL A 1 96 ? -8.017 3.965 7.935 1.00 93.69 96 VAL A CA 1
ATOM 725 C C . VAL A 1 96 ? -8.430 3.097 6.751 1.00 93.69 96 VAL A C 1
ATOM 727 O O . VAL A 1 96 ? -9.604 2.785 6.552 1.00 93.69 96 VAL A O 1
ATOM 730 N N . TYR A 1 97 ? -7.433 2.696 5.970 1.00 93.12 97 TYR A N 1
ATOM 731 C CA . TYR A 1 97 ? -7.558 1.854 4.793 1.00 93.12 97 TYR A CA 1
ATOM 732 C C . TYR A 1 97 ? -7.600 0.371 5.180 1.00 93.12 97 TYR A C 1
ATOM 734 O O . TYR A 1 97 ? -6.856 -0.085 6.048 1.00 93.12 97 TYR A O 1
ATOM 742 N N . LYS A 1 98 ? -8.453 -0.408 4.520 1.00 92.94 98 LYS A N 1
ATOM 743 C CA . LYS A 1 98 ? -8.565 -1.860 4.712 1.00 92.94 98 LYS A CA 1
ATOM 744 C C . LYS A 1 98 ? -8.553 -2.544 3.359 1.00 92.94 98 LYS A C 1
ATOM 746 O O . LYS A 1 98 ? -9.336 -2.161 2.494 1.00 92.94 98 LYS A O 1
ATOM 751 N N . ASP A 1 99 ? -7.677 -3.527 3.190 1.00 89.94 99 ASP A N 1
ATOM 752 C CA . ASP A 1 99 ? -7.584 -4.302 1.953 1.00 89.94 99 ASP A CA 1
ATOM 753 C C . ASP A 1 99 ? -8.900 -5.055 1.701 1.00 89.94 99 ASP A C 1
ATOM 755 O O . ASP A 1 99 ? -9.514 -5.582 2.629 1.00 89.94 99 ASP A O 1
ATOM 759 N N . LEU A 1 100 ? -9.345 -5.054 0.446 1.00 88.12 100 LEU A N 1
ATOM 760 C CA . LEU A 1 100 ? -10.532 -5.774 -0.020 1.00 88.12 100 LEU A CA 1
ATOM 761 C C . LEU A 1 100 ? -10.189 -7.140 -0.617 1.00 88.12 100 LEU A C 1
ATOM 763 O O . LEU A 1 100 ? -11.095 -7.916 -0.899 1.00 88.12 100 LEU A O 1
ATOM 767 N N . SER A 1 101 ? -8.902 -7.438 -0.807 1.00 76.38 101 SER A N 1
ATOM 768 C CA . SER A 1 101 ? -8.404 -8.659 -1.453 1.00 76.38 101 SER A CA 1
ATOM 769 C C . SER A 1 101 ? -8.531 -9.932 -0.587 1.00 76.38 101 SER A C 1
ATOM 771 O O 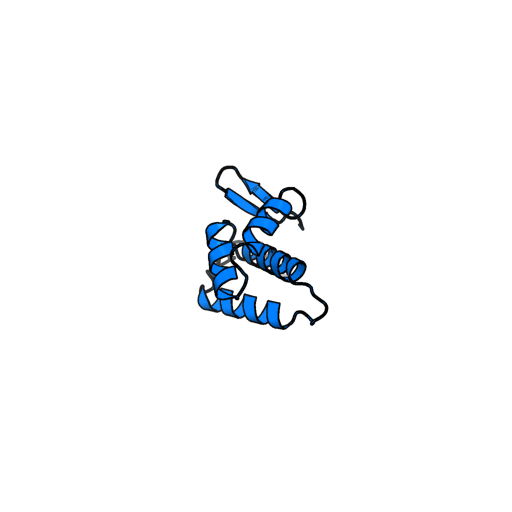. SER A 1 101 ? -7.747 -10.856 -0.789 1.00 76.38 101 SER A O 1
ATOM 773 N N . GLY A 1 102 ? -9.447 -9.943 0.394 1.00 55.03 102 GLY A N 1
ATOM 774 C CA . GLY A 1 102 ? -9.596 -10.985 1.421 1.00 55.03 102 GLY A CA 1
ATOM 775 C C . GLY A 1 102 ? -9.756 -12.401 0.886 1.00 55.03 102 GLY A C 1
ATOM 776 O O . GLY A 1 102 ? -10.382 -12.569 -0.184 1.00 55.03 102 GLY A O 1
#

Sequence (102 aa):
MTMQTNAKRSAASIKIIKRDPSDLIGGLRAMLDRLGPEVNKHDRADILIKACIGEGVNTASRIFEIAARLGFSHGHVPIRLKHGIGIHWTVDAVGVYKDLSG

Radius of gyration: 18.0 Å; Cα contacts (8 Å, |Δi|>4): 75; chains: 1; bounding box: 28×60×46 Å

pLDDT: mean 80.57, std 18.45, range [35.06, 94.75]

Secondary structure (DSSP, 8-state):
--------------------HHHHHHHHHHHHHTS-TTS-HHHHHHHHHHHHHHTT--BHHHHHHHHHHTT--TTHHHHHHHHTBTTTEEE-TTSBEEES--

Nearest PDB structures (foldseek):
  7tw6-assembly1_K  TM=3.125E-01  e=1.987E+00  Homo sapiens
  7tvz-assembly1_A  TM=3.159E-01  e=3.190E+00  Homo sapiens
  7tw3-assembly1_A  TM=3.125E-01  e=5.431E+00  Homo sapiens

Solvent-accessible surface area (backbone atoms only — not comparable to full-atom values): 6361 Å² total; per-residue (Å²): 140,80,83,81,77,82,76,79,84,70,88,80,73,79,71,80,72,79,66,51,72,65,58,48,52,51,50,52,49,57,55,58,68,67,52,58,90,85,61,48,72,66,59,53,46,52,53,49,53,52,52,32,33,75,74,67,41,24,33,67,70,56,41,46,55,53,37,48,78,72,69,49,60,90,64,57,56,62,51,48,58,62,69,30,53,83,73,47,22,47,65,51,98,86,51,45,45,41,74,60,83,118

Mean predicted aligned error: 9.83 Å

Foldseek 3Di:
DDDDDDPPPPPPPPPLPLQPPVNLLVVLLVVLVPDDPPQDPLNNLLVLQVSCLVNVVFAQVSSQVSVVVSPDDNPRNVVSVVVCDVPQWHADPVRGTHGPPD